Protein AF-S7PN28-F1 (afdb_monomer_lite)

Radius of gyration: 20.26 Å; chains: 1; bounding box: 32×73×38 Å

InterPro domains:
  IPR041210 NLRC5, atypical caspase recruitment domain [PF18461] (1-95)

Sequence (116 aa):
MDPISSRLGTKNQWGWLVSLLSNDPEWLSAKVKFFLPNIDLGSRNEAPDPTQRVLLQLRELHTQGLATWQAFIHCVCMELEVPLELEVQLLSTWGHGDGKGVHEGCRGAQGRRGPT

pLDDT: mean 70.11, std 14.29, range [37.31, 87.12]

Foldseek 3Di:
DDPVVLVVLVVVLLVVQLVLCLVVVVVLVVLLCVLPVPDDLPVLVPDPDSSSSSSVSLVVLVVVDLVSNLVVLVCCVVPSVDPPVSNVSCCVNRVDPPPDDDPPPPPVPPDDDDDD

Structure (mmCIF, N/CA/C/O backbone):
data_AF-S7PN28-F1
#
_entry.id   AF-S7PN28-F1
#
loop_
_atom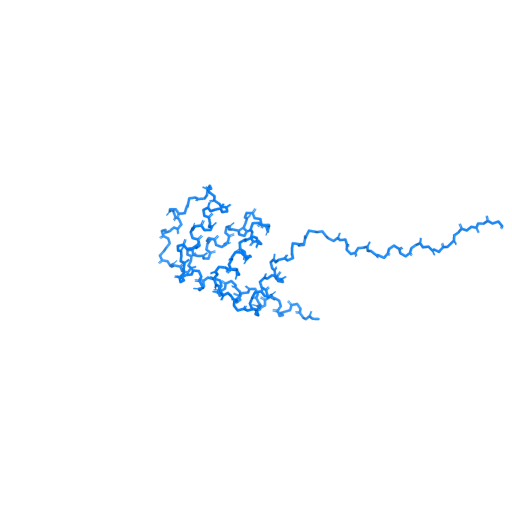_site.group_PDB
_atom_site.id
_atom_site.type_symbol
_atom_site.label_atom_id
_atom_site.label_alt_id
_atom_site.label_comp_id
_atom_site.label_asym_id
_atom_site.label_entity_id
_atom_site.label_seq_id
_atom_site.pdbx_PDB_ins_code
_atom_site.Cartn_x
_atom_site.Cartn_y
_atom_site.Cartn_z
_atom_site.occupancy
_atom_site.B_iso_or_equiv
_atom_site.auth_seq_id
_atom_site.auth_comp_id
_atom_site.auth_asym_id
_atom_site.auth_atom_id
_atom_site.pdbx_PDB_model_num
ATOM 1 N N . MET A 1 1 ? 16.137 -25.345 -12.825 1.00 41.94 1 MET A N 1
ATOM 2 C CA . MET A 1 1 ? 16.152 -23.929 -12.407 1.00 41.94 1 MET A CA 1
ATOM 3 C C . MET A 1 1 ? 16.394 -23.899 -10.912 1.00 41.94 1 MET A C 1
ATOM 5 O O . MET A 1 1 ? 15.654 -24.543 -10.178 1.00 41.94 1 MET A O 1
ATOM 9 N N . ASP A 1 2 ? 17.484 -23.262 -10.497 1.00 42.81 2 ASP A N 1
ATOM 10 C CA . ASP A 1 2 ? 18.024 -23.326 -9.140 1.00 42.81 2 ASP A CA 1
ATOM 11 C C . ASP A 1 2 ? 17.124 -22.660 -8.081 1.00 42.81 2 ASP A C 1
ATOM 13 O O . ASP A 1 2 ? 16.783 -21.482 -8.216 1.00 42.81 2 ASP A O 1
ATOM 17 N N . PRO A 1 3 ? 16.817 -23.349 -6.966 1.00 49.34 3 PRO A N 1
ATOM 18 C CA . PRO A 1 3 ? 16.037 -22.800 -5.851 1.00 49.34 3 PRO A CA 1
ATOM 19 C C . PRO A 1 3 ? 16.800 -21.754 -5.012 1.00 49.34 3 PRO A C 1
ATOM 21 O O . PRO A 1 3 ? 16.269 -21.230 -4.034 1.00 49.34 3 PRO A O 1
ATOM 24 N N . ILE A 1 4 ? 18.051 -21.437 -5.366 1.00 44.44 4 ILE A N 1
ATOM 25 C CA . ILE A 1 4 ? 18.850 -20.404 -4.687 1.00 44.44 4 ILE A CA 1
ATOM 26 C C . ILE A 1 4 ? 18.608 -19.018 -5.306 1.00 44.44 4 ILE A C 1
ATOM 28 O O . ILE A 1 4 ? 18.553 -18.029 -4.571 1.00 44.44 4 ILE A O 1
ATOM 32 N N . SER A 1 5 ? 18.338 -18.940 -6.615 1.00 43.56 5 SER A N 1
ATOM 33 C CA . SER A 1 5 ? 17.985 -17.676 -7.281 1.00 43.56 5 SER A CA 1
ATOM 34 C C . SER A 1 5 ? 16.636 -17.121 -6.806 1.00 43.56 5 SER A C 1
ATOM 36 O O . SER A 1 5 ? 16.487 -15.909 -6.672 1.00 43.56 5 SER A O 1
ATOM 38 N N . SER A 1 6 ? 15.679 -17.982 -6.442 1.00 48.66 6 SER A N 1
ATOM 39 C CA . SER A 1 6 ? 14.378 -17.558 -5.897 1.00 48.66 6 SER A CA 1
ATOM 40 C C . SER A 1 6 ? 14.469 -16.988 -4.471 1.00 48.66 6 SER A C 1
ATOM 42 O O . SER A 1 6 ? 13.716 -16.084 -4.100 1.00 48.66 6 SER A O 1
ATOM 44 N N . ARG A 1 7 ? 15.419 -17.469 -3.656 1.00 45.41 7 ARG A N 1
ATOM 45 C CA . ARG A 1 7 ? 15.595 -17.024 -2.261 1.00 45.41 7 ARG A CA 1
ATOM 46 C C . ARG A 1 7 ? 16.426 -15.747 -2.127 1.00 45.41 7 ARG A C 1
ATOM 48 O O . ARG A 1 7 ? 16.236 -15.000 -1.167 1.00 45.41 7 ARG A O 1
ATOM 55 N N . LEU A 1 8 ? 17.340 -15.485 -3.067 1.00 44.31 8 LEU A N 1
ATOM 56 C CA . LEU A 1 8 ? 17.987 -14.175 -3.140 1.00 44.31 8 LEU A CA 1
ATOM 57 C C . LEU A 1 8 ? 16.961 -13.119 -3.562 1.00 44.31 8 LEU A C 1
ATOM 59 O O . LEU A 1 8 ? 16.865 -12.117 -2.862 1.00 44.31 8 LEU A O 1
ATOM 63 N N . GLY A 1 9 ? 16.151 -13.432 -4.590 1.00 53.91 9 GLY A N 1
ATOM 64 C CA . GLY A 1 9 ? 15.058 -12.612 -5.136 1.00 53.91 9 GLY A CA 1
ATOM 65 C C . GLY A 1 9 ? 14.069 -12.087 -4.091 1.00 53.91 9 GLY A C 1
ATOM 66 O O . GLY A 1 9 ? 13.657 -10.935 -4.118 1.00 53.91 9 GLY A O 1
ATOM 67 N N . THR A 1 10 ? 13.722 -12.898 -3.094 1.00 58.03 10 THR A N 1
ATOM 68 C CA . THR A 1 10 ? 12.771 -12.486 -2.046 1.00 58.03 10 THR A CA 1
ATOM 69 C C . THR A 1 10 ? 13.329 -11.409 -1.117 1.00 58.03 10 THR A C 1
ATOM 71 O O . THR A 1 10 ? 12.612 -10.483 -0.746 1.00 58.03 10 THR A O 1
ATOM 74 N N . LYS A 1 11 ? 14.612 -11.473 -0.741 1.00 62.03 11 LYS A N 1
ATOM 75 C CA . LYS A 1 11 ? 15.210 -10.474 0.164 1.00 62.03 11 LYS A CA 1
ATOM 76 C C . LYS A 1 11 ? 15.364 -9.105 -0.494 1.00 62.03 11 LYS A C 1
ATOM 78 O O . LYS A 1 11 ? 15.121 -8.091 0.157 1.00 62.03 11 LYS A O 1
ATOM 83 N N . ASN A 1 12 ? 15.753 -9.070 -1.763 1.00 70.69 12 ASN A N 1
ATOM 84 C CA . ASN A 1 12 ? 15.882 -7.823 -2.516 1.00 70.69 12 ASN A CA 1
ATOM 85 C C . ASN A 1 12 ? 14.524 -7.300 -3.020 1.00 70.69 12 ASN A C 1
ATOM 87 O O . ASN A 1 12 ? 14.360 -6.086 -3.061 1.00 70.69 12 ASN A O 1
ATOM 91 N N . GLN A 1 13 ? 13.513 -8.153 -3.238 1.00 73.44 13 GLN A N 1
ATOM 92 C CA . GLN A 1 13 ? 12.120 -7.719 -3.454 1.00 73.44 13 GLN A CA 1
ATOM 93 C C . GLN A 1 13 ? 11.549 -6.952 -2.259 1.00 73.44 13 GLN A C 1
ATOM 95 O O . GLN A 1 13 ? 10.982 -5.878 -2.437 1.00 73.44 13 GLN A O 1
ATOM 100 N N . TRP A 1 14 ? 11.709 -7.478 -1.039 1.00 78.75 14 TRP A N 1
ATOM 101 C CA . TRP A 1 14 ? 11.246 -6.790 0.170 1.00 78.75 14 TRP A CA 1
ATOM 102 C C . TRP A 1 14 ? 11.985 -5.468 0.384 1.00 78.75 14 TRP A C 1
ATOM 104 O O . TRP A 1 14 ? 11.350 -4.467 0.694 1.00 78.75 14 TRP A O 1
ATOM 114 N N . GLY A 1 15 ? 13.307 -5.446 0.185 1.00 79.31 15 GLY A N 1
ATOM 115 C CA . GLY A 1 15 ? 14.092 -4.212 0.279 1.00 79.31 15 GLY A CA 1
ATOM 116 C C . GLY A 1 15 ? 13.636 -3.153 -0.725 1.00 79.31 15 GLY A C 1
ATOM 117 O O . GLY A 1 15 ? 13.422 -2.005 -0.348 1.00 79.31 15 GLY A O 1
ATOM 118 N N . TRP A 1 16 ? 13.412 -3.552 -1.978 1.00 81.69 16 TRP A N 1
ATOM 119 C CA . TRP A 1 16 ? 12.933 -2.654 -3.024 1.00 81.69 16 TRP A CA 1
ATOM 120 C C . TRP A 1 16 ? 11.508 -2.148 -2.758 1.00 81.69 16 TRP A C 1
ATOM 122 O O . TRP A 1 16 ? 11.284 -0.943 -2.828 1.00 81.69 16 TRP A O 1
ATOM 132 N N . LEU A 1 17 ? 10.575 -3.027 -2.367 1.00 83.19 17 LEU A N 1
ATOM 133 C CA . LEU A 1 17 ? 9.212 -2.644 -1.970 1.00 83.19 17 LEU A CA 1
ATOM 134 C C . LEU A 1 17 ? 9.248 -1.615 -0.842 1.00 83.19 17 LEU A C 1
ATOM 136 O O . LEU A 1 17 ? 8.544 -0.613 -0.893 1.00 83.19 17 LEU A O 1
ATOM 140 N N . VAL A 1 18 ? 10.090 -1.848 0.166 1.00 83.25 18 VAL A N 1
ATOM 141 C CA . VAL A 1 18 ? 10.238 -0.919 1.284 1.00 83.25 18 VAL A CA 1
ATOM 142 C C . VAL A 1 18 ? 10.792 0.425 0.818 1.00 83.25 18 VAL A C 1
ATOM 144 O O . VAL A 1 18 ? 10.273 1.451 1.243 1.00 83.25 18 VAL A O 1
ATOM 147 N N . SER A 1 19 ? 11.805 0.451 -0.051 1.00 83.88 19 SER A N 1
ATOM 148 C CA . SER A 1 19 ? 12.345 1.703 -0.595 1.00 83.88 19 SER A CA 1
ATOM 149 C C . SER A 1 19 ? 11.326 2.467 -1.442 1.00 83.88 19 SER A C 1
ATOM 151 O O . SER A 1 19 ? 11.190 3.673 -1.258 1.00 83.88 19 SER A O 1
ATOM 153 N N . LEU A 1 20 ? 10.581 1.779 -2.311 1.00 83.94 20 LEU A N 1
ATOM 154 C CA . LEU A 1 20 ? 9.536 2.374 -3.146 1.00 83.94 20 LEU A CA 1
ATOM 155 C C . LEU A 1 20 ? 8.424 2.984 -2.286 1.00 83.94 20 LEU A C 1
ATOM 157 O O . LEU A 1 20 ? 8.098 4.157 -2.408 1.00 83.94 20 LEU A O 1
ATOM 161 N N . LEU A 1 21 ? 7.900 2.208 -1.341 1.00 84.06 21 LEU A N 1
ATOM 162 C CA . LEU A 1 21 ? 6.814 2.643 -0.464 1.00 84.06 21 LEU A CA 1
ATOM 163 C C . LEU A 1 21 ? 7.270 3.634 0.617 1.00 84.06 21 LEU A C 1
ATOM 165 O O . LEU A 1 21 ? 6.437 4.312 1.209 1.00 84.06 21 LEU A O 1
ATOM 169 N N . SER A 1 22 ? 8.575 3.730 0.888 1.00 82.19 22 SER A N 1
ATOM 170 C CA . SER A 1 22 ? 9.118 4.811 1.722 1.00 82.19 22 SER A CA 1
ATOM 171 C C . SER A 1 22 ? 9.129 6.148 0.985 1.00 82.19 22 SER A C 1
ATOM 173 O O . SER A 1 22 ? 9.128 7.182 1.647 1.00 82.19 22 SER A O 1
ATOM 175 N N . ASN A 1 23 ? 9.130 6.138 -0.352 1.00 84.12 23 ASN A N 1
ATOM 176 C CA . ASN A 1 23 ? 8.972 7.345 -1.158 1.00 84.12 23 ASN A CA 1
ATOM 177 C C . ASN A 1 23 ? 7.501 7.800 -1.184 1.00 84.12 23 ASN A C 1
ATOM 179 O O . ASN A 1 23 ? 7.229 8.993 -1.101 1.00 84.12 23 ASN A O 1
ATOM 183 N N . ASP A 1 24 ? 6.565 6.840 -1.170 1.00 82.12 24 ASP A N 1
ATOM 184 C CA . ASP A 1 24 ? 5.113 7.075 -1.221 1.00 82.12 24 ASP A CA 1
ATOM 185 C C . ASP A 1 24 ? 4.353 6.465 -0.017 1.00 82.12 24 ASP A C 1
ATOM 187 O O . ASP A 1 24 ? 3.512 5.564 -0.167 1.00 82.12 24 ASP A O 1
ATOM 191 N N . PRO A 1 25 ? 4.598 6.952 1.218 1.00 76.12 25 PRO A N 1
ATOM 192 C CA . PRO A 1 25 ? 3.971 6.408 2.423 1.00 76.12 25 PRO A CA 1
ATOM 193 C C . PRO A 1 25 ? 2.456 6.661 2.474 1.00 76.12 25 PRO A C 1
ATOM 195 O O . PRO A 1 25 ? 1.714 5.892 3.093 1.00 76.12 25 PRO A O 1
ATOM 198 N N . GLU A 1 26 ? 1.974 7.719 1.816 1.00 82.50 26 GLU A N 1
ATOM 199 C CA . GLU A 1 26 ? 0.547 8.039 1.727 1.00 82.50 26 GLU A CA 1
ATOM 200 C C . GLU A 1 26 ? -0.213 6.963 0.949 1.00 82.50 26 GLU A C 1
ATOM 202 O O . GLU A 1 26 ? -1.227 6.457 1.442 1.00 82.50 26 GLU A O 1
ATOM 207 N N . TRP A 1 27 ? 0.326 6.536 -0.199 1.00 87.12 27 TRP A N 1
ATOM 208 C CA . TRP A 1 27 ? -0.247 5.462 -1.008 1.00 87.12 27 TRP A CA 1
ATOM 209 C C . TRP A 1 27 ? -0.341 4.160 -0.209 1.00 87.12 27 TRP A C 1
ATOM 211 O O . TRP A 1 27 ? -1.414 3.554 -0.123 1.00 87.12 27 TRP A O 1
ATOM 221 N N . LEU A 1 28 ? 0.748 3.775 0.474 1.00 84.94 28 LEU A N 1
ATOM 222 C CA . LEU A 1 28 ? 0.758 2.585 1.325 1.00 84.94 28 LEU A CA 1
ATOM 223 C C . LEU A 1 28 ? -0.294 2.684 2.429 1.00 84.94 28 LEU A C 1
ATOM 225 O O . LEU A 1 28 ? -1.020 1.725 2.679 1.00 84.94 28 LEU A O 1
ATOM 229 N N . SER A 1 29 ? -0.403 3.837 3.090 1.00 80.44 29 SER A N 1
ATOM 230 C CA . SER A 1 29 ? -1.366 4.033 4.173 1.00 80.44 29 SER A CA 1
ATOM 231 C C . SER A 1 29 ? -2.818 3.912 3.697 1.00 80.44 29 SER A C 1
ATOM 233 O O . SER A 1 29 ? -3.635 3.295 4.385 1.00 80.44 29 SER A O 1
ATOM 235 N N . ALA A 1 30 ? -3.130 4.423 2.502 1.00 85.12 30 ALA A N 1
ATOM 236 C CA . ALA A 1 30 ? -4.441 4.279 1.882 1.00 85.12 30 ALA A CA 1
ATOM 237 C C . ALA A 1 30 ? -4.724 2.810 1.544 1.00 85.12 30 ALA A C 1
ATOM 239 O O . ALA A 1 30 ? -5.801 2.295 1.851 1.00 85.12 30 ALA A O 1
ATOM 240 N N . LYS A 1 31 ? -3.730 2.106 0.991 1.00 86.12 31 LYS A N 1
ATOM 241 C CA . LYS A 1 31 ? -3.855 0.690 0.640 1.00 86.12 31 LYS A CA 1
ATOM 242 C C . LYS A 1 31 ? -4.019 -0.204 1.860 1.00 86.12 31 LYS A C 1
ATOM 244 O O . LYS A 1 31 ? -4.879 -1.080 1.870 1.00 86.12 31 LYS A O 1
ATOM 249 N N . VAL A 1 32 ? -3.249 0.045 2.917 1.00 81.19 32 VAL A N 1
ATOM 250 C CA . VAL A 1 32 ? -3.393 -0.685 4.175 1.00 81.19 32 VAL A CA 1
ATOM 251 C C . VAL A 1 32 ? -4.768 -0.420 4.771 1.00 81.19 32 VAL A C 1
ATOM 253 O O . VAL A 1 32 ? -5.432 -1.378 5.114 1.00 81.19 32 VAL A O 1
ATOM 256 N N . LYS A 1 33 ? -5.285 0.814 4.806 1.00 83.19 33 LYS A N 1
ATOM 257 C CA . LYS A 1 33 ? -6.670 1.051 5.266 1.00 83.19 33 LYS A CA 1
ATOM 258 C C . LYS A 1 33 ? -7.723 0.341 4.410 1.00 83.19 33 LYS A C 1
ATOM 260 O O . LYS A 1 33 ? -8.743 -0.083 4.943 1.00 83.19 33 LYS A O 1
ATOM 265 N N . PHE A 1 34 ? -7.484 0.198 3.106 1.00 84.31 34 PHE A N 1
ATOM 266 C CA . PHE A 1 34 ? -8.388 -0.507 2.197 1.00 84.31 34 PHE A CA 1
ATOM 267 C C . PHE A 1 34 ? -8.430 -2.016 2.470 1.00 84.31 34 PHE A C 1
ATOM 269 O O . PHE A 1 34 ? -9.504 -2.604 2.559 1.00 84.31 34 PHE A O 1
ATOM 276 N N . PHE A 1 35 ? -7.264 -2.644 2.632 1.00 82.25 35 PHE A N 1
ATOM 277 C CA . PHE A 1 35 ? -7.162 -4.082 2.897 1.00 82.25 35 PHE A CA 1
ATOM 278 C C . PHE A 1 35 ? -7.386 -4.444 4.372 1.00 82.25 35 PHE A C 1
ATOM 280 O O . PHE A 1 35 ? -7.837 -5.542 4.687 1.00 82.25 35 PHE A O 1
ATOM 287 N N . LEU A 1 36 ? -7.062 -3.522 5.274 1.00 80.00 36 LEU A N 1
ATOM 288 C CA . LEU A 1 36 ? -7.009 -3.672 6.727 1.00 80.00 36 LEU A CA 1
ATOM 289 C C . LEU A 1 36 ? -7.682 -2.476 7.423 1.00 80.00 36 LEU A C 1
ATOM 291 O O . LEU A 1 36 ? -7.036 -1.746 8.177 1.00 80.00 36 LEU A O 1
ATOM 295 N N . PRO A 1 37 ? -8.998 -2.283 7.234 1.00 75.62 37 PRO A N 1
ATOM 296 C CA . PRO A 1 37 ? -9.726 -1.179 7.862 1.00 75.62 37 PRO A CA 1
ATOM 297 C C . PRO A 1 37 ? -9.767 -1.271 9.396 1.00 75.62 37 PRO A C 1
ATOM 299 O O . PRO A 1 37 ? -10.041 -0.276 10.057 1.00 75.62 37 PRO A O 1
ATOM 302 N N . ASN A 1 38 ? -9.487 -2.451 9.966 1.00 73.62 38 ASN A N 1
ATOM 303 C CA . ASN A 1 38 ? -9.459 -2.691 11.412 1.00 73.62 38 ASN A CA 1
ATOM 304 C C . ASN A 1 38 ? -8.066 -2.525 12.048 1.00 73.62 38 ASN A C 1
ATOM 306 O O . ASN A 1 38 ? -7.947 -2.666 13.263 1.00 73.62 38 ASN A O 1
ATOM 310 N N . ILE A 1 39 ? -7.010 -2.264 11.267 1.00 68.50 39 ILE A N 1
ATOM 311 C CA . ILE A 1 39 ? -5.681 -2.014 11.836 1.00 68.50 39 ILE A CA 1
ATOM 312 C C . ILE A 1 39 ? -5.535 -0.536 12.165 1.00 68.50 39 ILE A C 1
ATOM 314 O O . ILE A 1 39 ? -5.626 0.330 11.291 1.00 68.50 39 ILE A O 1
ATOM 318 N N . ASP A 1 40 ? -5.223 -0.261 13.429 1.00 66.50 40 ASP A N 1
ATOM 319 C CA . ASP A 1 40 ? -4.860 1.078 13.861 1.00 66.50 40 ASP A CA 1
ATOM 320 C C . ASP A 1 40 ? -3.418 1.396 13.437 1.00 66.50 40 ASP A C 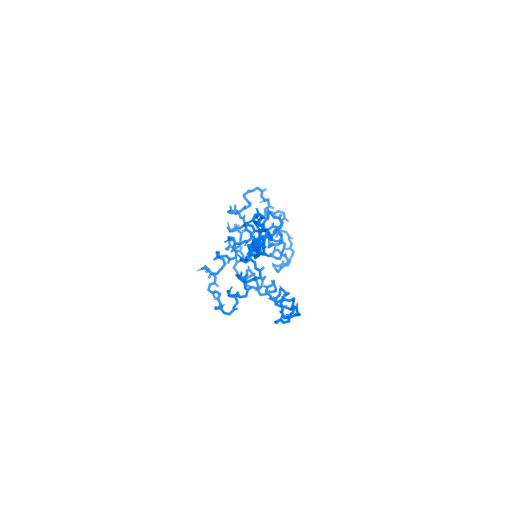1
ATOM 322 O O . ASP A 1 40 ? -2.429 0.937 14.012 1.00 66.50 40 ASP A O 1
ATOM 326 N N . LEU A 1 41 ? -3.298 2.175 12.363 1.00 64.69 41 LEU A N 1
ATOM 327 C CA . LEU A 1 41 ? -2.018 2.670 11.852 1.00 64.69 41 LEU A CA 1
ATOM 328 C C . LEU A 1 41 ? -1.436 3.802 12.710 1.00 64.69 41 LEU A C 1
ATOM 330 O O . LEU A 1 41 ? -0.277 4.168 12.506 1.00 64.69 41 LEU A O 1
ATOM 334 N N . GLY A 1 42 ? -2.221 4.352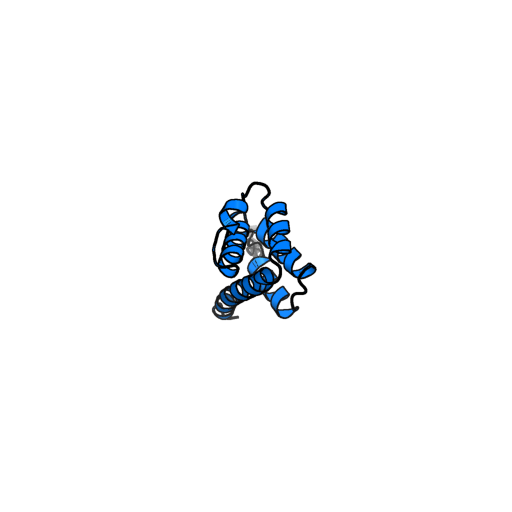 13.644 1.00 58.53 42 GLY A N 1
ATOM 335 C CA . GLY A 1 42 ? -1.825 5.450 14.520 1.00 58.53 42 GLY A CA 1
ATOM 336 C C . GLY A 1 42 ? -0.649 5.058 15.398 1.00 58.53 42 GLY A C 1
ATOM 337 O O . GLY A 1 42 ? 0.372 5.739 15.369 1.00 58.53 42 GLY A O 1
ATOM 338 N N . SER A 1 43 ? -0.730 3.897 16.057 1.00 60.22 43 SER A N 1
ATOM 339 C CA . SER A 1 43 ? 0.368 3.420 16.910 1.00 60.22 43 SER A CA 1
ATOM 340 C C . SER A 1 43 ? 1.613 2.983 16.122 1.00 60.22 43 SER A C 1
ATOM 342 O O . SER A 1 43 ? 2.748 3.032 16.588 1.00 60.22 43 SER A O 1
ATOM 344 N N . ARG A 1 44 ? 1.431 2.593 14.859 1.00 62.00 44 ARG A N 1
ATOM 345 C CA . ARG A 1 44 ? 2.523 2.127 13.995 1.00 62.00 44 ARG A CA 1
ATOM 346 C C . ARG A 1 44 ? 3.308 3.263 13.350 1.00 62.00 44 ARG A C 1
ATOM 348 O O . ARG A 1 44 ? 4.488 3.101 13.045 1.00 62.00 44 ARG A O 1
ATOM 355 N N . ASN A 1 45 ? 2.659 4.408 13.146 1.00 61.41 45 ASN A N 1
ATOM 356 C CA . ASN A 1 45 ? 3.302 5.621 12.654 1.00 61.41 45 ASN A CA 1
ATOM 357 C C . ASN A 1 45 ? 4.257 6.256 13.676 1.00 61.41 45 ASN A C 1
ATOM 359 O O . ASN A 1 45 ? 5.006 7.156 13.302 1.00 61.41 45 ASN A O 1
ATOM 363 N N . GLU A 1 46 ? 4.269 5.768 14.918 1.00 61.69 46 GLU A N 1
ATOM 364 C CA . GLU A 1 46 ? 5.180 6.211 15.978 1.00 61.69 46 GLU A CA 1
ATOM 365 C C . GLU A 1 46 ? 6.612 5.673 15.813 1.00 61.69 46 GLU A C 1
ATOM 367 O O . GLU A 1 46 ? 7.523 6.147 16.491 1.00 61.69 46 GLU A O 1
ATOM 372 N N . ALA A 1 47 ? 6.853 4.702 14.917 1.00 64.31 47 ALA A N 1
ATOM 373 C CA . ALA A 1 47 ? 8.211 4.216 14.692 1.00 64.31 47 ALA A CA 1
ATOM 374 C C . ALA A 1 47 ? 9.103 5.329 14.090 1.00 64.31 47 ALA A C 1
ATOM 376 O O . ALA A 1 47 ? 8.704 5.996 13.132 1.00 64.31 47 ALA A O 1
ATOM 377 N N . PRO A 1 48 ? 10.323 5.528 14.620 1.00 63.28 48 PRO A N 1
ATOM 378 C CA . PRO A 1 48 ? 11.189 6.638 14.218 1.00 63.28 48 PRO A CA 1
ATOM 379 C C . PRO A 1 48 ? 11.713 6.497 12.781 1.00 63.28 48 PRO A C 1
ATOM 381 O O . PRO A 1 48 ? 11.995 7.498 12.127 1.00 63.28 48 PRO A O 1
ATOM 384 N N . ASP A 1 49 ? 11.791 5.267 12.267 1.00 78.25 49 ASP A N 1
ATOM 385 C CA . ASP A 1 49 ? 12.315 4.970 10.938 1.00 78.25 49 ASP A CA 1
ATOM 386 C C . ASP A 1 49 ? 11.190 4.766 9.904 1.00 78.25 49 ASP A C 1
ATOM 388 O O . ASP A 1 49 ? 10.390 3.828 10.040 1.00 78.25 49 ASP A O 1
ATOM 392 N N . PRO A 1 50 ? 11.147 5.557 8.814 1.00 73.62 50 PRO A N 1
ATOM 393 C CA . PRO A 1 50 ? 10.142 5.406 7.755 1.00 73.62 50 PRO A CA 1
ATOM 394 C C . PRO A 1 50 ? 10.213 4.021 7.093 1.00 73.62 50 PRO A C 1
ATOM 396 O O . PRO A 1 50 ? 9.193 3.363 6.890 1.00 73.62 50 PRO A O 1
ATOM 399 N N . THR A 1 51 ? 11.426 3.509 6.890 1.00 79.38 51 THR A N 1
ATOM 400 C CA . THR A 1 51 ? 11.704 2.161 6.380 1.00 79.38 51 THR A CA 1
ATOM 401 C C . THR A 1 51 ? 11.111 1.066 7.277 1.00 79.38 51 THR A C 1
ATOM 403 O O . THR A 1 51 ? 10.542 0.088 6.792 1.00 79.38 51 THR A O 1
ATOM 406 N N . GLN A 1 52 ? 11.219 1.215 8.605 1.00 79.88 52 GLN A N 1
ATOM 407 C CA . GLN A 1 52 ? 10.661 0.257 9.568 1.00 79.88 52 GLN A CA 1
ATOM 408 C C . GLN A 1 52 ? 9.131 0.295 9.569 1.00 79.88 52 GLN A C 1
ATOM 410 O O . GLN A 1 52 ? 8.503 -0.763 9.609 1.00 79.88 52 GLN A O 1
ATOM 415 N N . ARG A 1 53 ? 8.528 1.488 9.475 1.00 80.81 53 ARG A N 1
ATOM 416 C CA . ARG A 1 53 ? 7.066 1.664 9.388 1.00 80.81 53 ARG A CA 1
ATOM 417 C C . ARG A 1 53 ? 6.491 0.905 8.202 1.00 80.81 53 ARG A C 1
ATOM 419 O O . ARG A 1 53 ? 5.601 0.071 8.377 1.00 80.81 53 ARG A O 1
ATOM 426 N N . VAL A 1 54 ? 7.076 1.129 7.029 1.00 82.94 54 VAL A N 1
ATOM 427 C CA . VAL A 1 54 ? 6.700 0.471 5.775 1.00 82.94 54 VAL A CA 1
ATOM 428 C C . VAL A 1 54 ? 6.884 -1.044 5.867 1.00 82.94 54 VAL A C 1
ATOM 430 O O . VAL A 1 54 ? 5.970 -1.804 5.546 1.00 82.94 54 VAL A O 1
ATOM 433 N N . LEU A 1 55 ? 8.036 -1.506 6.370 1.00 83.81 55 LEU A N 1
ATOM 434 C CA . LEU A 1 55 ? 8.316 -2.935 6.529 1.00 83.81 55 LEU A CA 1
ATOM 435 C C . LEU A 1 55 ? 7.297 -3.621 7.442 1.00 83.81 55 LEU A C 1
ATOM 437 O O . LEU A 1 55 ? 6.840 -4.726 7.148 1.00 83.81 55 LEU A O 1
ATOM 441 N N . LEU A 1 56 ? 6.951 -2.980 8.557 1.00 82.00 56 LEU A N 1
ATOM 442 C CA . LEU A 1 56 ? 5.942 -3.486 9.468 1.00 82.00 56 LEU A CA 1
ATOM 443 C C . LEU A 1 56 ? 4.595 -3.584 8.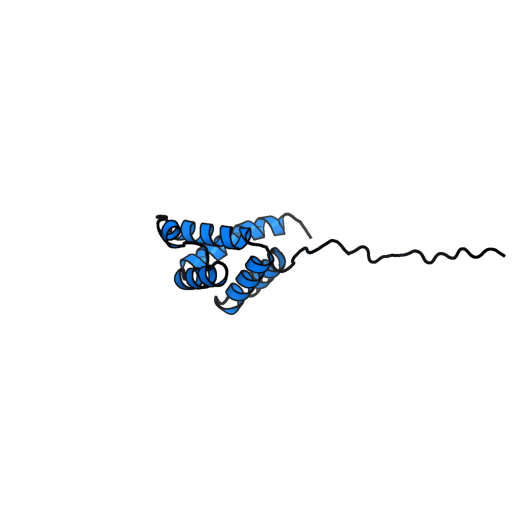721 1.00 82.00 56 LEU A C 1
ATOM 445 O O . LEU A 1 56 ? 3.998 -4.659 8.721 1.00 82.00 56 LEU A O 1
ATOM 449 N N . GLN A 1 57 ? 4.138 -2.523 8.045 1.00 83.31 57 GLN A N 1
ATOM 450 C CA . GLN A 1 57 ? 2.860 -2.523 7.308 1.00 83.31 57 GLN A CA 1
ATOM 451 C C . GLN A 1 57 ? 2.774 -3.652 6.275 1.00 83.31 57 GLN A C 1
ATOM 453 O O . GLN A 1 57 ? 1.773 -4.368 6.226 1.00 83.31 57 GLN A O 1
ATOM 458 N N . LEU A 1 58 ? 3.849 -3.864 5.515 1.00 83.44 58 LEU A N 1
ATOM 459 C CA . LEU A 1 58 ? 3.967 -4.971 4.567 1.00 83.44 58 LEU A CA 1
ATOM 460 C C . LEU A 1 58 ? 3.861 -6.335 5.261 1.00 83.44 58 LEU A C 1
ATOM 462 O O . LEU A 1 58 ? 3.153 -7.220 4.785 1.00 83.44 58 LEU A O 1
ATOM 466 N N . ARG A 1 59 ? 4.525 -6.518 6.410 1.00 81.44 59 ARG A N 1
ATOM 467 C CA . ARG A 1 59 ? 4.436 -7.776 7.168 1.00 81.44 59 ARG A CA 1
ATOM 468 C C . ARG A 1 59 ? 3.013 -8.096 7.589 1.00 81.44 59 ARG A C 1
ATOM 470 O O . ARG A 1 59 ? 2.649 -9.263 7.549 1.00 81.44 59 ARG A O 1
ATOM 477 N N . GLU A 1 60 ? 2.213 -7.104 7.958 1.00 82.12 60 GLU A N 1
ATOM 478 C CA . GLU A 1 60 ? 0.832 -7.382 8.344 1.00 82.12 60 GLU A CA 1
ATOM 479 C C . GLU A 1 60 ? -0.103 -7.647 7.179 1.00 82.12 60 GLU A C 1
ATOM 481 O O . GLU A 1 60 ? -0.908 -8.568 7.258 1.00 82.12 60 GLU A O 1
ATOM 486 N N . LEU A 1 61 ? 0.053 -6.936 6.062 1.00 82.88 61 LEU A N 1
ATOM 487 C CA . LEU A 1 61 ? -0.627 -7.321 4.821 1.00 82.88 61 LEU A CA 1
ATOM 488 C C . LEU A 1 61 ? -0.332 -8.786 4.466 1.00 82.88 61 LEU A C 1
ATOM 490 O O . LEU A 1 61 ? -1.234 -9.523 4.072 1.00 82.88 61 LEU A O 1
ATOM 494 N N . HIS A 1 62 ? 0.912 -9.221 4.675 1.00 81.38 62 HIS A N 1
ATOM 495 C CA . HIS A 1 62 ? 1.314 -10.605 4.467 1.00 81.38 62 HIS A CA 1
ATOM 496 C C . HIS A 1 62 ? 0.717 -11.580 5.507 1.00 81.38 62 HIS A C 1
ATOM 498 O O . HIS A 1 62 ? 0.386 -12.710 5.147 1.00 81.38 62 HIS A O 1
ATOM 504 N N . THR A 1 63 ? 0.543 -11.192 6.780 1.00 79.94 63 THR A N 1
ATOM 505 C CA . THR A 1 63 ? -0.059 -12.071 7.809 1.00 79.94 63 THR A CA 1
ATOM 506 C C . THR A 1 63 ? -1.574 -12.211 7.693 1.00 79.94 63 THR A C 1
ATOM 508 O O . THR A 1 63 ? -2.106 -13.217 8.157 1.00 79.94 63 THR A O 1
ATOM 511 N N . GLN A 1 64 ? -2.274 -11.264 7.061 1.00 77.81 64 GLN A N 1
ATOM 512 C CA . GLN A 1 64 ? -3.720 -11.379 6.826 1.00 77.81 64 GLN A CA 1
ATOM 513 C C . GLN A 1 64 ? -4.091 -12.512 5.873 1.00 77.81 64 GLN A C 1
ATOM 515 O O . GLN A 1 64 ? -5.153 -13.115 6.004 1.00 77.81 64 GLN A O 1
ATOM 520 N N . GLY A 1 65 ? -3.229 -12.793 4.899 1.00 77.88 65 GLY A N 1
ATOM 521 C CA . GLY A 1 65 ? -3.441 -13.880 3.961 1.00 77.88 65 GLY A CA 1
ATOM 522 C C . GLY A 1 65 ? -2.815 -13.618 2.603 1.00 77.88 65 GLY A C 1
ATOM 523 O O . GLY A 1 65 ? -2.726 -12.484 2.129 1.00 77.88 65 GLY A O 1
ATOM 524 N N . LEU A 1 66 ? -2.437 -14.713 1.945 1.00 77.50 66 LEU A N 1
ATOM 525 C CA . LEU A 1 66 ? -1.799 -14.674 0.634 1.00 77.50 66 LEU A CA 1
ATOM 526 C C . LEU A 1 66 ? -2.688 -14.003 -0.425 1.00 77.50 66 LEU A C 1
ATOM 528 O O . LEU A 1 66 ? -2.171 -13.282 -1.265 1.00 77.50 66 LEU A O 1
ATOM 532 N N . ALA A 1 67 ? -4.014 -14.165 -0.343 1.00 81.75 67 ALA A N 1
ATOM 533 C CA . ALA A 1 67 ? -4.960 -13.530 -1.265 1.00 81.75 67 ALA A CA 1
ATOM 534 C C . ALA A 1 67 ? -4.946 -11.991 -1.161 1.00 81.75 67 ALA A C 1
ATOM 536 O O . ALA A 1 67 ? -4.906 -11.294 -2.174 1.00 81.75 67 ALA A O 1
ATOM 537 N N . THR A 1 68 ? -4.925 -11.456 0.063 1.00 84.50 68 THR A N 1
ATOM 538 C CA . THR A 1 68 ? -4.817 -10.010 0.316 1.00 84.50 68 THR A CA 1
ATOM 539 C C . THR A 1 68 ? -3.467 -9.483 -0.153 1.00 84.50 68 THR A C 1
ATOM 541 O O . THR A 1 68 ? -3.394 -8.457 -0.828 1.00 84.50 68 THR A O 1
ATOM 544 N N . TRP A 1 69 ? -2.396 -10.218 0.152 1.00 84.19 69 TRP A N 1
ATOM 545 C CA . TRP A 1 69 ? -1.048 -9.880 -0.287 1.00 84.19 69 TRP A CA 1
ATOM 546 C C . TRP A 1 69 ? -0.919 -9.866 -1.816 1.00 84.19 69 TRP A C 1
ATOM 548 O O . TRP A 1 69 ? -0.358 -8.932 -2.375 1.00 84.19 69 TRP A O 1
ATOM 558 N N . GLN A 1 70 ? -1.502 -10.841 -2.512 1.00 82.12 70 GLN A N 1
ATOM 559 C CA . GLN A 1 70 ? -1.549 -10.885 -3.974 1.00 82.12 70 GLN A CA 1
ATOM 560 C C . GLN A 1 70 ? -2.236 -9.658 -4.560 1.00 82.12 70 GLN A C 1
ATOM 562 O O . GLN A 1 70 ? -1.651 -8.972 -5.396 1.00 82.12 70 GLN A O 1
ATOM 567 N N . ALA A 1 71 ? -3.447 -9.347 -4.095 1.00 84.62 71 ALA A N 1
ATOM 568 C CA . ALA A 1 71 ? -4.179 -8.168 -4.548 1.00 84.62 71 ALA A CA 1
ATOM 569 C C . ALA A 1 71 ? -3.386 -6.873 -4.299 1.00 84.62 71 ALA A C 1
ATOM 571 O O . ALA A 1 71 ? -3.384 -5.971 -5.139 1.00 84.62 71 ALA A O 1
ATOM 572 N N . PHE A 1 72 ? -2.666 -6.802 -3.175 1.00 86.50 72 PHE A N 1
ATOM 573 C CA . PHE A 1 72 ? -1.759 -5.702 -2.875 1.00 86.50 72 PHE A CA 1
ATOM 574 C C . PHE A 1 72 ? -0.604 -5.614 -3.884 1.00 86.50 72 PHE A C 1
ATOM 576 O O . PHE A 1 72 ? -0.392 -4.545 -4.448 1.00 86.50 72 PHE A O 1
ATOM 583 N N . ILE A 1 73 ? 0.089 -6.720 -4.178 1.00 83.75 73 ILE A N 1
ATOM 584 C CA . ILE A 1 73 ? 1.170 -6.757 -5.178 1.00 83.75 73 ILE A CA 1
ATOM 585 C C . ILE A 1 73 ? 0.668 -6.337 -6.566 1.00 83.75 73 ILE A C 1
ATOM 587 O O . ILE A 1 73 ? 1.331 -5.552 -7.240 1.00 83.75 73 ILE A O 1
ATOM 591 N N . HIS A 1 74 ? -0.523 -6.784 -6.973 1.00 82.44 74 HIS A N 1
ATOM 592 C CA . HIS A 1 74 ? -1.138 -6.353 -8.231 1.00 82.44 74 HIS A CA 1
ATOM 593 C C . HIS A 1 74 ? -1.407 -4.841 -8.267 1.00 82.44 74 HIS A C 1
ATOM 595 O O . HIS A 1 74 ? -1.166 -4.205 -9.290 1.00 82.44 74 HIS A O 1
ATOM 601 N N . CYS A 1 75 ? -1.866 -4.254 -7.157 1.00 85.44 75 CYS A N 1
ATOM 602 C CA . CYS A 1 75 ? -2.051 -2.806 -7.065 1.00 85.44 75 CYS A CA 1
ATOM 603 C C . CYS A 1 75 ? -0.723 -2.047 -7.124 1.00 85.44 75 CYS A C 1
ATOM 605 O O . CYS A 1 75 ? -0.633 -1.063 -7.847 1.00 85.44 75 CYS A O 1
ATOM 607 N N . VAL A 1 76 ? 0.311 -2.514 -6.411 1.00 82.75 76 VAL A N 1
ATOM 608 C CA . VAL A 1 76 ? 1.662 -1.930 -6.488 1.00 82.75 76 VAL A CA 1
ATOM 609 C C . VAL A 1 76 ? 2.138 -1.908 -7.942 1.00 82.75 76 VAL A C 1
ATOM 611 O O . VAL A 1 76 ? 2.621 -0.884 -8.406 1.00 82.75 76 VAL A O 1
ATOM 614 N N . CYS A 1 77 ? 1.945 -3.008 -8.674 1.00 79.12 77 CYS A N 1
ATOM 615 C CA . CYS A 1 77 ? 2.312 -3.110 -10.085 1.00 79.12 77 CYS A CA 1
ATOM 616 C C . CYS A 1 77 ? 1.605 -2.101 -10.986 1.00 79.12 77 CYS A C 1
ATOM 618 O O . CYS A 1 77 ? 2.249 -1.472 -11.820 1.00 79.12 77 CYS A O 1
ATOM 620 N N . MET A 1 78 ? 0.292 -1.942 -10.816 1.00 82.62 78 MET A N 1
ATOM 621 C CA . MET A 1 78 ? -0.481 -1.032 -11.661 1.00 82.62 78 MET A CA 1
ATOM 622 C C . MET A 1 78 ? -0.293 0.443 -11.299 1.00 82.62 78 MET A C 1
ATOM 624 O O . MET A 1 78 ? -0.390 1.287 -12.183 1.00 82.62 78 MET A O 1
ATOM 628 N N . GLU A 1 79 ? -0.069 0.768 -10.025 1.00 85.31 79 GLU A N 1
ATOM 629 C CA . GLU A 1 79 ? -0.075 2.159 -9.551 1.00 85.31 79 GLU A CA 1
ATOM 630 C C . GLU A 1 79 ? 1.319 2.762 -9.355 1.00 85.31 79 GLU A C 1
ATOM 632 O O . GLU A 1 79 ? 1.464 3.965 -9.538 1.00 85.31 79 GLU A O 1
ATOM 637 N N . LEU A 1 80 ? 2.338 1.972 -8.995 1.00 76.56 80 LEU A N 1
ATOM 638 C CA . LEU A 1 80 ? 3.676 2.479 -8.644 1.00 76.56 80 LEU A CA 1
ATOM 639 C C . LEU A 1 80 ? 4.735 2.258 -9.742 1.00 76.56 80 LEU A C 1
ATOM 641 O O . LEU A 1 80 ? 5.922 2.185 -9.435 1.00 76.56 80 LEU A O 1
ATOM 645 N N . GLU A 1 81 ? 4.310 2.140 -11.006 1.00 73.12 81 GLU A N 1
ATOM 646 C CA . GLU A 1 81 ? 5.173 2.027 -12.201 1.00 73.12 81 GLU A CA 1
ATOM 647 C C . GLU A 1 81 ? 6.380 1.090 -12.005 1.00 73.12 81 GLU A C 1
ATOM 649 O O . GLU A 1 81 ? 7.552 1.463 -12.111 1.00 73.12 81 GLU A O 1
ATOM 654 N N . VAL A 1 82 ? 6.089 -0.167 -11.681 1.00 73.88 82 VAL A N 1
ATOM 655 C CA . VAL A 1 82 ? 7.117 -1.175 -11.417 1.00 73.88 82 VAL A CA 1
ATOM 656 C C . VAL A 1 82 ? 7.748 -1.634 -12.733 1.00 73.88 82 VAL A C 1
ATOM 658 O O . VAL A 1 82 ? 7.021 -1.992 -13.660 1.00 73.88 82 VAL A O 1
ATOM 661 N N . PRO A 1 83 ? 9.088 -1.696 -12.851 1.00 78.06 83 PRO A N 1
ATOM 662 C CA . PRO A 1 83 ? 9.710 -2.235 -14.052 1.00 78.06 83 PRO A CA 1
ATOM 663 C C . PRO A 1 83 ? 9.306 -3.702 -14.254 1.00 78.06 83 PRO A C 1
ATOM 665 O O . PRO A 1 83 ? 9.305 -4.500 -13.316 1.00 78.06 83 PRO A O 1
ATOM 668 N N . LEU A 1 84 ? 9.002 -4.058 -15.502 1.00 74.62 84 LEU A N 1
ATOM 669 C CA . LEU A 1 84 ? 8.461 -5.359 -15.924 1.00 74.62 84 LEU A CA 1
ATOM 670 C C . LEU A 1 84 ? 9.214 -6.570 -15.342 1.00 74.62 84 LEU A C 1
ATOM 672 O O . LEU A 1 84 ? 8.610 -7.563 -14.946 1.00 74.62 84 LEU A O 1
ATOM 676 N N . GLU A 1 85 ? 10.539 -6.487 -15.236 1.00 74.31 85 GLU A N 1
ATOM 677 C CA . GLU A 1 85 ? 11.371 -7.551 -14.660 1.00 74.31 85 GLU A CA 1
ATOM 678 C C . GLU A 1 85 ? 11.084 -7.802 -13.170 1.00 74.31 85 GLU A C 1
ATOM 680 O O . GLU A 1 85 ? 11.153 -8.942 -12.706 1.00 74.31 85 GLU A O 1
ATOM 685 N N . LEU A 1 86 ? 10.761 -6.749 -12.415 1.00 71.94 86 LEU A N 1
ATOM 686 C CA . LEU A 1 86 ? 10.380 -6.822 -11.003 1.00 71.94 86 LEU A CA 1
ATOM 687 C C . LEU A 1 86 ? 8.926 -7.263 -10.841 1.00 71.94 86 LEU A C 1
ATOM 689 O O . LEU A 1 86 ? 8.652 -8.069 -9.955 1.00 71.94 86 LEU A O 1
ATOM 693 N N . GLU A 1 87 ? 8.028 -6.807 -11.716 1.00 76.56 87 GLU A N 1
ATOM 694 C CA . GLU A 1 87 ? 6.638 -7.276 -11.785 1.00 76.56 87 GLU A CA 1
ATOM 695 C C . GLU A 1 87 ? 6.581 -8.799 -11.951 1.00 76.56 87 GLU A C 1
ATOM 697 O O . GLU A 1 87 ? 5.976 -9.495 -11.135 1.00 76.56 87 GLU A O 1
ATOM 702 N N . VAL A 1 88 ? 7.271 -9.338 -12.961 1.00 76.62 88 VAL A N 1
ATOM 703 C CA . VAL A 1 88 ? 7.277 -10.780 -13.247 1.00 76.62 88 VAL A CA 1
ATOM 704 C C . VAL A 1 88 ? 7.825 -11.571 -12.061 1.00 76.62 88 VAL A C 1
ATOM 706 O O . VAL A 1 88 ? 7.298 -12.634 -11.724 1.00 76.62 88 VAL A O 1
ATOM 709 N N . GLN A 1 89 ? 8.854 -11.052 -11.388 1.00 73.19 89 GLN A N 1
ATOM 710 C CA . GLN A 1 89 ? 9.404 -11.683 -10.192 1.00 73.19 89 GLN A CA 1
ATOM 711 C C . GLN A 1 89 ? 8.437 -11.609 -9.004 1.00 73.19 89 GLN A C 1
ATOM 713 O O . GLN A 1 89 ? 8.288 -12.597 -8.289 1.00 73.19 89 GLN A O 1
ATOM 718 N N . LEU A 1 90 ? 7.770 -10.475 -8.774 1.00 76.00 90 LEU A N 1
ATOM 719 C CA . LEU A 1 90 ? 6.787 -10.306 -7.700 1.00 76.00 90 LEU A CA 1
ATOM 720 C C . LEU A 1 90 ? 5.576 -11.219 -7.912 1.00 76.00 90 LEU A C 1
ATOM 722 O O . LEU A 1 90 ? 5.156 -11.904 -6.982 1.00 76.00 90 LEU A O 1
ATOM 726 N N . LEU A 1 91 ? 5.064 -11.297 -9.137 1.00 73.19 91 LEU A N 1
ATOM 727 C CA . LEU A 1 91 ? 3.969 -12.189 -9.511 1.00 73.19 91 LEU A CA 1
ATOM 728 C C . LEU A 1 91 ? 4.387 -13.665 -9.487 1.00 73.19 91 LEU A C 1
ATOM 730 O O . LEU A 1 91 ? 3.585 -14.517 -9.122 1.00 73.19 91 LEU A O 1
ATOM 734 N N . SER A 1 92 ? 5.641 -13.993 -9.793 1.00 73.94 92 SER A N 1
ATOM 735 C CA . SER A 1 92 ? 6.129 -15.375 -9.668 1.00 73.94 92 SER A CA 1
ATOM 736 C C . SER A 1 92 ? 6.324 -15.793 -8.208 1.00 73.94 92 SER A C 1
ATOM 738 O O . SER A 1 92 ? 6.012 -16.925 -7.851 1.00 73.94 92 SER A O 1
ATOM 740 N N . THR A 1 93 ? 6.816 -14.889 -7.353 1.00 73.75 93 THR A N 1
ATOM 741 C CA . THR A 1 93 ? 7.025 -15.157 -5.921 1.00 73.75 93 THR A CA 1
ATOM 742 C C . THR A 1 93 ? 5.707 -15.176 -5.143 1.00 73.75 93 THR A C 1
ATOM 744 O O . THR A 1 93 ? 5.524 -16.019 -4.268 1.00 73.75 93 THR A O 1
ATOM 747 N N . TRP A 1 94 ? 4.805 -14.234 -5.428 1.00 73.25 94 TRP A N 1
ATOM 748 C CA . TRP A 1 94 ? 3.603 -13.989 -4.625 1.00 73.25 94 TRP A CA 1
ATOM 749 C C . TRP A 1 94 ? 2.303 -14.273 -5.373 1.00 73.25 94 TRP A C 1
ATOM 751 O O . TRP A 1 94 ? 1.312 -14.587 -4.729 1.00 73.25 94 TRP A O 1
ATOM 761 N N . GLY A 1 95 ? 2.285 -14.178 -6.703 1.00 61.34 95 GLY A N 1
ATOM 762 C CA . GLY A 1 95 ? 1.092 -14.308 -7.552 1.00 61.34 95 GLY A CA 1
ATOM 763 C C . GLY A 1 95 ? 0.649 -15.744 -7.838 1.00 61.34 95 GLY A C 1
ATOM 764 O O . GLY A 1 95 ? -0.503 -15.950 -8.212 1.00 61.34 95 GLY A O 1
ATOM 765 N N . HIS A 1 96 ? 1.489 -16.755 -7.593 1.00 59.72 96 HIS A N 1
ATOM 766 C CA . HIS A 1 96 ? 1.010 -18.134 -7.552 1.00 59.72 96 HIS A CA 1
ATOM 767 C C . HIS A 1 96 ? 0.572 -18.463 -6.131 1.00 59.72 96 HIS A C 1
ATOM 769 O O . HIS A 1 96 ? 1.379 -18.779 -5.257 1.00 59.72 96 HIS A O 1
ATOM 775 N N . GLY A 1 97 ? -0.733 -18.360 -5.885 1.00 51.22 97 GLY A N 1
ATOM 776 C CA . GLY A 1 97 ? -1.305 -19.000 -4.718 1.00 51.22 97 GLY A CA 1
ATOM 777 C C . GLY A 1 97 ? -1.069 -20.485 -4.906 1.00 51.22 97 GLY A C 1
ATOM 778 O O . GLY A 1 97 ? -1.726 -21.078 -5.755 1.00 51.22 97 GLY A O 1
ATOM 779 N N . ASP A 1 98 ? -0.142 -21.081 -4.154 1.00 47.53 98 ASP A N 1
ATOM 780 C CA . ASP A 1 98 ? -0.059 -22.537 -4.013 1.00 47.53 98 ASP A CA 1
ATOM 781 C C . ASP A 1 98 ? -1.288 -23.000 -3.212 1.00 47.53 98 ASP A C 1
ATOM 783 O O . ASP A 1 98 ? -1.260 -23.398 -2.049 1.00 47.53 98 ASP A O 1
ATOM 787 N N . GLY A 1 99 ? -2.446 -22.829 -3.839 1.00 46.72 99 GLY A N 1
ATOM 788 C CA . GLY A 1 99 ? -3.683 -23.477 -3.503 1.00 46.72 99 GLY A CA 1
ATOM 789 C C . GLY A 1 99 ? -3.626 -24.853 -4.130 1.00 46.72 99 GLY A C 1
ATOM 790 O O . GLY A 1 99 ? -4.199 -25.066 -5.189 1.00 46.72 99 GLY A O 1
ATOM 791 N N . LYS A 1 100 ? -2.990 -25.775 -3.402 1.00 41.62 100 LYS A N 1
ATOM 792 C CA . LYS A 1 100 ? -3.113 -27.230 -3.534 1.00 41.62 100 LYS A CA 1
ATOM 793 C C . LYS A 1 100 ? -2.335 -27.863 -4.685 1.00 41.62 100 LYS A C 1
ATOM 795 O O . LYS A 1 100 ? -2.626 -27.684 -5.862 1.00 41.62 100 LYS A O 1
ATOM 800 N N . GLY A 1 101 ? -1.474 -28.801 -4.293 1.00 45.16 101 GLY A N 1
ATOM 801 C CA . GLY A 1 101 ? -1.095 -29.918 -5.138 1.00 45.16 101 GLY A CA 1
ATOM 802 C C . GLY A 1 101 ? -2.325 -30.571 -5.769 1.00 45.16 101 GLY A C 1
ATOM 803 O O . GLY A 1 101 ? -3.107 -31.223 -5.089 1.00 45.16 101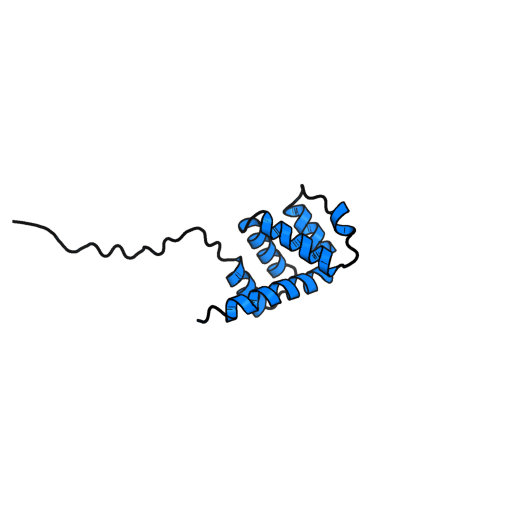 GLY A O 1
ATOM 804 N N . VAL A 1 102 ? -2.462 -30.387 -7.078 1.00 45.97 102 VAL A N 1
ATOM 805 C CA . VAL A 1 102 ? -3.118 -31.303 -8.016 1.00 45.97 102 VAL A CA 1
ATOM 806 C C . VAL A 1 102 ? -2.389 -31.235 -9.363 1.00 45.97 102 VAL A C 1
ATOM 808 O O . VAL A 1 102 ? -2.992 -31.084 -10.416 1.00 45.97 102 VAL A O 1
ATOM 811 N N . HIS A 1 103 ? -1.064 -31.408 -9.349 1.00 37.31 103 HIS A N 1
ATOM 812 C CA . HIS A 1 103 ? -0.418 -32.147 -10.437 1.00 37.31 103 HIS A CA 1
ATOM 813 C C . HIS A 1 103 ? -0.299 -33.611 -9.997 1.00 37.31 103 HIS A C 1
ATOM 815 O O . HIS A 1 103 ? 0.786 -34.154 -9.844 1.00 37.31 103 HIS A O 1
ATOM 821 N N . GLU A 1 104 ? -1.441 -34.259 -9.777 1.00 50.59 104 GLU A N 1
ATOM 822 C CA . GLU A 1 104 ? -1.553 -35.704 -9.978 1.00 50.59 104 GLU A CA 1
ATOM 823 C C . GLU A 1 104 ? -2.542 -35.914 -11.127 1.00 50.59 104 GLU A C 1
ATOM 825 O O . GLU A 1 104 ? -3.670 -36.371 -10.981 1.00 50.59 104 GLU A O 1
ATOM 830 N N . GLY A 1 105 ? -2.115 -35.449 -12.299 1.00 47.81 105 GLY A N 1
ATOM 831 C CA . GLY A 1 105 ? -2.828 -35.536 -13.566 1.00 47.81 105 GLY A CA 1
ATOM 832 C C . GLY A 1 105 ? -2.200 -36.553 -14.512 1.00 47.81 105 GLY A C 1
ATOM 833 O O . GLY A 1 105 ? -2.222 -36.340 -15.712 1.00 47.81 105 GLY A O 1
ATOM 834 N N . CYS A 1 106 ? -1.644 -37.650 -13.994 1.00 43.44 106 CYS A N 1
ATOM 835 C CA . CYS A 1 106 ? -1.310 -38.830 -14.792 1.00 43.44 106 CYS A CA 1
ATOM 836 C C . CYS A 1 106 ? -1.934 -40.063 -14.135 1.00 43.44 106 CYS A C 1
ATOM 838 O O . CYS A 1 106 ? -1.246 -40.967 -13.667 1.00 43.44 106 CYS A O 1
ATOM 840 N N . ARG A 1 107 ? -3.273 -40.121 -14.137 1.00 50.69 107 ARG A N 1
ATOM 841 C CA . ARG A 1 107 ? -4.021 -41.380 -14.020 1.00 50.69 107 ARG A CA 1
ATOM 842 C C . ARG A 1 107 ? -3.742 -42.222 -15.274 1.00 50.69 107 ARG A C 1
ATOM 844 O O . ARG A 1 107 ? -4.587 -42.373 -16.149 1.00 50.69 107 ARG A O 1
ATOM 851 N N . GLY A 1 108 ? -2.535 -42.773 -15.361 1.00 51.53 108 GLY A N 1
ATOM 852 C CA . GLY A 1 108 ? -2.146 -43.814 -16.305 1.00 51.53 108 GLY A CA 1
ATOM 853 C C . GLY A 1 108 ? -2.584 -45.183 -15.792 1.00 51.53 108 GLY A C 1
ATOM 854 O O . GLY A 1 108 ? -1.752 -46.032 -15.506 1.00 51.53 108 GLY A O 1
ATOM 855 N N . ALA A 1 109 ? -3.892 -45.395 -15.641 1.00 56.09 109 ALA A N 1
ATOM 856 C CA . ALA A 1 109 ? -4.467 -46.709 -15.353 1.00 56.09 109 ALA A CA 1
ATOM 857 C C . ALA A 1 109 ? -5.561 -47.023 -16.378 1.00 56.09 109 ALA A C 1
ATOM 859 O O . ALA A 1 109 ? -6.744 -47.099 -16.064 1.00 56.09 109 ALA A O 1
ATOM 860 N N . GLN A 1 110 ? -5.148 -47.195 -17.633 1.00 57.41 110 GLN A N 1
ATOM 861 C CA . GLN A 1 110 ? -5.897 -47.948 -18.638 1.00 57.41 110 GLN A CA 1
ATOM 862 C C . GLN A 1 110 ? -4.974 -49.027 -19.211 1.00 57.41 110 GLN A C 1
ATOM 864 O O . GLN A 1 110 ? -4.523 -48.975 -20.348 1.00 57.41 110 GLN A O 1
ATOM 869 N N . GLY A 1 111 ? -4.670 -50.013 -18.368 1.00 52.06 111 GLY A N 1
ATOM 870 C CA . GLY A 1 111 ? -4.118 -51.305 -18.762 1.00 52.06 111 GLY A CA 1
ATOM 871 C C . GLY A 1 111 ? -5.172 -52.367 -18.481 1.00 52.06 111 GLY A C 1
ATOM 872 O O . GLY A 1 111 ? -5.416 -52.718 -17.332 1.00 52.06 111 GLY A O 1
ATOM 873 N N . ARG A 1 112 ? -5.850 -52.789 -19.546 1.00 57.81 112 ARG A N 1
ATOM 874 C CA . ARG A 1 112 ? -6.995 -53.704 -19.596 1.00 57.81 112 ARG A CA 1
ATOM 875 C C . ARG A 1 112 ? -6.834 -54.926 -18.683 1.00 57.81 112 ARG A C 1
ATOM 877 O O . ARG A 1 112 ? -5.874 -55.678 -18.814 1.00 57.81 112 ARG A O 1
ATOM 884 N N . ARG A 1 113 ? -7.848 -55.195 -17.860 1.00 53.78 113 ARG A N 1
ATOM 885 C CA . ARG A 1 113 ? -8.128 -56.536 -17.339 1.00 53.78 113 ARG A CA 1
ATOM 886 C C . ARG A 1 113 ? -9.524 -56.921 -17.822 1.00 53.78 113 ARG A C 1
ATOM 888 O O . ARG A 1 113 ? -10.514 -56.442 -17.285 1.00 53.78 113 ARG A O 1
ATOM 895 N N . GLY A 1 114 ? -9.582 -57.731 -18.870 1.00 47.34 114 GLY A N 1
ATOM 896 C CA . GLY A 1 114 ? -10.783 -58.454 -19.272 1.00 47.34 114 GLY A CA 1
ATOM 897 C C . GLY A 1 114 ? -10.423 -59.935 -19.358 1.00 47.34 114 GLY A C 1
ATOM 898 O O . GLY A 1 114 ? -9.577 -60.268 -20.184 1.00 47.34 114 GLY A O 1
ATOM 899 N N . PRO A 1 115 ? -10.968 -60.803 -18.490 1.00 66.50 115 PRO A N 1
ATOM 900 C CA . PRO A 1 115 ? -10.928 -62.242 -18.688 1.00 66.50 115 PRO A CA 1
ATOM 901 C C . PRO A 1 115 ? -12.171 -62.667 -19.477 1.00 66.50 115 PRO A C 1
ATOM 903 O O . PRO A 1 115 ? -13.277 -62.305 -19.082 1.00 66.50 115 PRO A O 1
ATOM 906 N N . THR A 1 116 ? -11.994 -63.387 -20.583 1.00 50.34 116 THR A N 1
ATOM 907 C CA . THR A 1 116 ? -12.681 -64.638 -20.980 1.00 50.34 116 THR A CA 1
ATOM 908 C C . THR A 1 116 ? -12.133 -65.042 -22.343 1.00 50.34 116 THR A C 1
ATOM 910 O O . THR A 1 116 ? -12.139 -64.179 -23.249 1.00 50.34 116 THR A O 1
#

Secondary 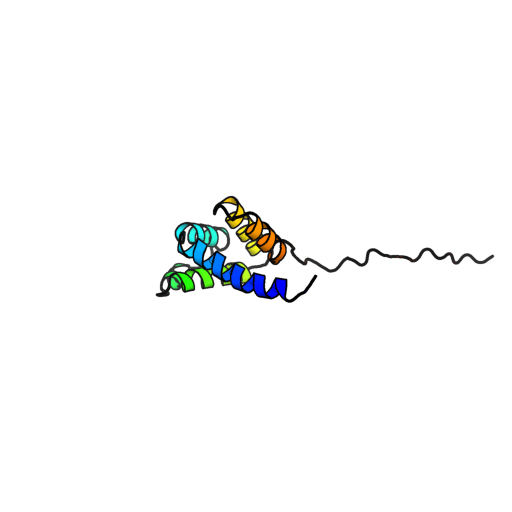structure (DSSP, 8-state):
--HHHHHHHHHHHHHHHHHHHHH-HHHHHHHHHHH-TTS--TTGGG-S-HHHHHHHHHHHHHHH-HHHHHHHHHHHHHHTT--HHHHHHHHHHHSS--------------------

Organism: Myotis brandtii (NCBI:txid109478)